Protein AF-A0A0K0D8J7-F1 (afdb_monomer_lite)

Structure (mmCIF, N/CA/C/O backbone):
data_AF-A0A0K0D8J7-F1
#
_entry.id   AF-A0A0K0D8J7-F1
#
loop_
_atom_site.group_PDB
_atom_site.id
_atom_site.type_symbol
_atom_site.label_atom_id
_atom_site.label_alt_id
_atom_site.label_comp_id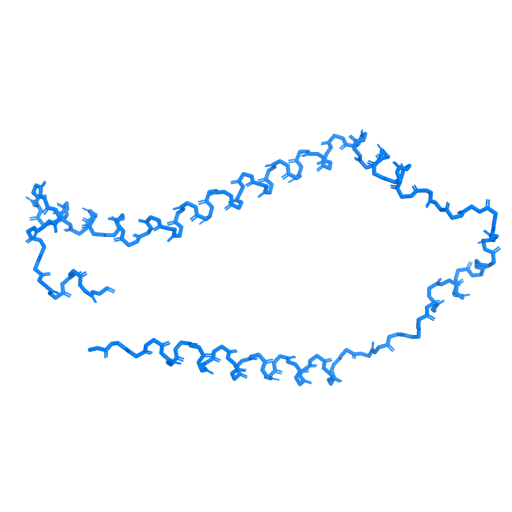
_atom_site.label_asym_id
_atom_site.label_entity_id
_atom_site.label_seq_id
_atom_site.pdbx_PDB_ins_code
_atom_site.Cartn_x
_atom_site.Cartn_y
_atom_site.Cartn_z
_atom_site.occupancy
_atom_site.B_iso_or_equiv
_atom_site.auth_seq_id
_atom_site.auth_comp_id
_atom_site.auth_asym_id
_atom_site.auth_atom_id
_atom_site.pdbx_PDB_model_num
ATOM 1 N N . MET A 1 1 ? 0.652 -4.678 -30.065 1.00 49.50 1 MET A N 1
ATOM 2 C CA . MET A 1 1 ? -0.266 -3.903 -29.201 1.00 49.50 1 MET A CA 1
ATOM 3 C C . MET A 1 1 ? -0.672 -4.808 -28.049 1.00 49.50 1 MET A C 1
ATOM 5 O O . MET A 1 1 ? -1.036 -5.948 -28.301 1.00 49.50 1 MET A O 1
ATOM 9 N N . GLY A 1 2 ? -0.403 -4.365 -26.820 1.00 67.62 2 GLY A N 1
ATOM 10 C CA . GLY A 1 2 ? -0.147 -5.232 -25.666 1.00 67.62 2 GLY A CA 1
ATOM 11 C C . GLY A 1 2 ? 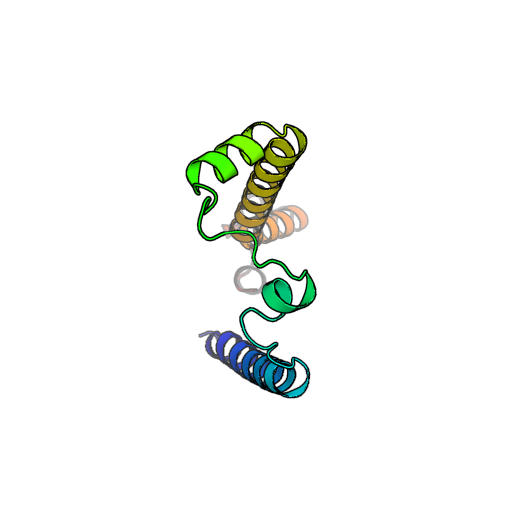-1.374 -5.871 -25.013 1.00 67.62 2 GLY A C 1
ATOM 12 O O . GLY A 1 2 ? -2.458 -5.296 -24.972 1.00 67.62 2 GLY A O 1
ATOM 13 N N . ALA A 1 3 ? -1.152 -7.052 -24.439 1.00 83.56 3 ALA A N 1
ATOM 14 C CA . ALA A 1 3 ? -2.108 -7.876 -23.701 1.00 83.56 3 ALA A CA 1
ATOM 15 C C . ALA A 1 3 ? -2.404 -7.356 -22.273 1.00 83.56 3 ALA A C 1
ATOM 17 O O . ALA A 1 3 ? -2.645 -8.148 -21.367 1.00 83.56 3 ALA A O 1
ATOM 18 N N . TRP A 1 4 ? -2.405 -6.036 -22.048 1.00 85.50 4 TRP A N 1
ATOM 19 C CA . TRP A 1 4 ? -2.587 -5.425 -20.717 1.00 85.50 4 TRP A CA 1
ATOM 20 C C . TRP A 1 4 ? -3.895 -5.856 -20.032 1.00 85.50 4 TRP A C 1
ATOM 22 O O . TRP A 1 4 ? -3.958 -6.004 -18.814 1.00 85.50 4 TRP A O 1
ATOM 32 N N . GLN A 1 5 ? -4.928 -6.128 -20.836 1.00 89.50 5 GLN A N 1
ATOM 33 C CA . GLN A 1 5 ? -6.231 -6.615 -20.385 1.00 89.50 5 GLN A CA 1
ATOM 34 C C . GLN A 1 5 ? -6.125 -7.933 -19.610 1.00 89.50 5 GLN A C 1
ATOM 36 O O . GLN A 1 5 ? -6.906 -8.169 -18.691 1.00 89.50 5 GLN A O 1
ATOM 41 N N . TRP A 1 6 ? -5.165 -8.792 -19.964 1.00 87.06 6 TRP A N 1
ATOM 42 C CA . TRP A 1 6 ? -4.953 -10.064 -19.278 1.00 87.06 6 TRP A CA 1
ATOM 43 C C . TRP A 1 6 ? -4.412 -9.877 -17.862 1.00 87.06 6 TRP A C 1
ATOM 45 O O . TRP A 1 6 ? -4.800 -10.644 -16.987 1.00 87.06 6 TRP A O 1
ATOM 55 N N . GLY A 1 7 ? -3.629 -8.823 -17.602 1.00 84.88 7 GLY A N 1
ATOM 56 C CA . GLY A 1 7 ? -3.212 -8.473 -16.240 1.00 84.88 7 GLY A CA 1
ATOM 57 C C . GLY A 1 7 ? -4.416 -8.193 -15.338 1.00 84.88 7 GLY A C 1
ATOM 58 O O . GLY A 1 7 ? -4.559 -8.806 -14.285 1.00 84.88 7 GLY A O 1
ATOM 59 N N . VAL A 1 8 ? -5.351 -7.359 -15.809 1.00 88.50 8 VAL A N 1
ATOM 60 C CA . VAL A 1 8 ? -6.579 -7.030 -15.063 1.00 88.50 8 VAL A CA 1
ATOM 61 C C . VAL A 1 8 ? -7.461 -8.267 -14.862 1.00 88.50 8 VAL A C 1
ATOM 63 O O . VAL A 1 8 ? -7.954 -8.507 -13.763 1.00 88.50 8 VAL A O 1
ATOM 66 N N . ARG A 1 9 ? -7.643 -9.086 -15.905 1.00 91.25 9 ARG A N 1
ATOM 67 C CA . ARG A 1 9 ? -8.496 -10.287 -15.842 1.00 91.25 9 ARG A CA 1
ATOM 68 C C . ARG A 1 9 ? -7.995 -11.312 -14.823 1.00 91.25 9 ARG A C 1
ATOM 70 O O . ARG A 1 9 ? -8.809 -11.881 -14.101 1.00 91.25 9 ARG A O 1
ATOM 77 N N . VAL A 1 10 ? -6.682 -11.529 -14.738 1.00 92.25 10 VAL A N 1
ATOM 78 C CA . VAL A 1 10 ? -6.087 -12.464 -13.768 1.00 92.25 10 VAL A CA 1
ATOM 79 C C . VAL A 1 10 ? -6.298 -11.974 -12.334 1.00 92.25 10 VAL A C 1
ATOM 81 O O . VAL A 1 10 ? -6.723 -12.759 -11.486 1.00 92.25 10 VAL A O 1
ATOM 84 N N . SER A 1 11 ? -6.088 -10.680 -12.068 1.00 92.62 11 SER A N 1
ATOM 85 C CA . SER A 1 11 ? -6.330 -10.101 -10.740 1.00 92.62 11 SER A CA 1
ATOM 86 C C . SER A 1 11 ? -7.788 -10.237 -10.299 1.00 92.62 11 SER A C 1
ATOM 88 O O . SER A 1 11 ? -8.045 -10.536 -9.137 1.00 92.62 11 SER A O 1
ATOM 90 N N . VAL A 1 12 ? -8.745 -10.078 -11.220 1.00 93.38 12 VAL A N 1
ATOM 91 C CA . VAL A 1 12 ? -10.176 -10.248 -10.916 1.00 93.38 12 VAL A CA 1
ATOM 92 C C . VAL A 1 12 ? -10.498 -11.691 -10.527 1.00 93.38 12 VAL A C 1
ATOM 94 O O . VAL A 1 12 ? -11.177 -11.909 -9.528 1.00 93.38 12 VAL A O 1
ATOM 97 N N . ILE A 1 13 ? -9.985 -12.682 -11.267 1.00 94.88 13 ILE A N 1
ATOM 98 C CA . ILE A 1 13 ? -10.208 -14.103 -10.947 1.00 94.88 13 ILE A CA 1
ATOM 99 C C . ILE A 1 13 ? -9.636 -14.436 -9.565 1.00 94.88 13 ILE A C 1
ATOM 101 O O . ILE A 1 13 ? -10.324 -15.042 -8.746 1.00 94.88 13 ILE A O 1
ATOM 105 N N . ALA A 1 14 ? -8.408 -13.994 -9.278 1.00 93.88 14 ALA A N 1
ATOM 106 C CA . ALA A 1 14 ? -7.799 -14.175 -7.963 1.00 93.88 14 ALA A CA 1
ATOM 107 C C . ALA A 1 14 ? -8.619 -13.491 -6.854 1.00 93.88 14 ALA A C 1
ATOM 109 O O . ALA A 1 14 ? -8.852 -14.090 -5.807 1.00 93.88 14 ALA A O 1
ATOM 110 N N . GLY A 1 15 ? -9.121 -12.277 -7.102 1.00 95.12 15 GLY A N 1
ATOM 111 C CA . GLY A 1 15 ? -9.982 -11.551 -6.169 1.00 95.12 15 GLY A CA 1
ATOM 112 C C . GLY A 1 15 ? -11.277 -12.296 -5.834 1.00 95.12 15 GLY A C 1
ATOM 113 O O . GLY A 1 15 ? -11.657 -12.349 -4.668 1.00 95.12 15 GLY A O 1
ATOM 114 N N . ILE A 1 16 ? -11.919 -12.934 -6.820 1.00 96.62 16 ILE A N 1
ATOM 115 C CA . ILE A 1 16 ? -13.115 -13.762 -6.590 1.00 96.62 16 ILE A CA 1
ATOM 116 C C . ILE A 1 16 ? -12.780 -14.960 -5.697 1.00 96.62 16 ILE A C 1
ATOM 118 O O . ILE A 1 16 ? -13.523 -15.243 -4.763 1.00 96.62 16 ILE A O 1
ATOM 122 N N . ILE A 1 17 ? -11.658 -15.644 -5.943 1.00 96.56 17 ILE A N 1
ATOM 123 C CA . ILE A 1 17 ? -11.228 -16.785 -5.118 1.00 96.56 17 ILE A CA 1
ATOM 124 C C . ILE A 1 17 ? -11.012 -16.345 -3.666 1.00 96.56 17 ILE A C 1
ATOM 126 O O . ILE A 1 17 ? -11.510 -16.997 -2.751 1.00 96.56 17 ILE A O 1
ATOM 130 N N . VAL A 1 18 ? -10.318 -15.222 -3.453 1.00 96.00 18 VAL A N 1
ATOM 131 C CA . VAL A 1 18 ? -10.091 -14.658 -2.113 1.00 96.00 18 VAL A CA 1
ATOM 132 C C . VAL A 1 18 ? -11.411 -14.280 -1.442 1.00 96.00 18 VAL A C 1
ATOM 134 O O . VAL A 1 18 ? -11.587 -14.569 -0.264 1.00 96.00 18 VAL A O 1
ATOM 137 N N . LEU A 1 19 ? -12.356 -13.690 -2.178 1.00 96.38 19 LEU A N 1
ATOM 138 C CA . LEU A 1 19 ? -13.671 -13.327 -1.648 1.00 96.38 19 LEU A CA 1
ATOM 139 C C . LEU A 1 19 ? -14.480 -14.559 -1.219 1.00 96.38 19 LEU A C 1
ATOM 141 O O . LEU A 1 19 ? -15.064 -14.557 -0.139 1.00 96.38 19 LEU A O 1
ATOM 145 N N . VAL A 1 20 ? -14.491 -15.615 -2.040 1.00 97.06 20 VAL A N 1
ATOM 146 C CA . VAL A 1 20 ? -15.152 -16.887 -1.706 1.00 97.06 20 VAL A CA 1
ATOM 147 C C . VAL A 1 20 ? -14.510 -17.512 -0.471 1.00 97.06 20 VAL A C 1
ATOM 149 O O . VAL A 1 20 ? -15.219 -17.964 0.423 1.00 97.06 20 VAL A O 1
ATOM 152 N N . LEU A 1 21 ? -13.178 -17.507 -0.396 1.00 96.31 21 LEU A N 1
ATOM 153 C CA . LEU A 1 21 ? -12.450 -18.044 0.748 1.00 96.31 21 LEU A CA 1
ATOM 154 C C . LEU A 1 21 ? -12.740 -17.254 2.027 1.00 96.31 21 LEU A C 1
ATOM 156 O O . LEU A 1 21 ? -12.967 -17.854 3.070 1.00 96.31 21 LEU A O 1
ATOM 160 N N . LEU A 1 22 ? -12.771 -15.924 1.940 1.00 95.38 22 LEU A N 1
ATOM 161 C CA . LEU A 1 22 ? -13.113 -15.050 3.056 1.00 95.38 22 LEU A CA 1
ATOM 162 C C . LEU A 1 22 ? -14.530 -15.340 3.556 1.00 95.38 22 LEU A C 1
ATOM 164 O O . LEU A 1 22 ? -14.709 -15.556 4.745 1.00 95.38 22 LEU A O 1
ATOM 168 N N . ALA A 1 23 ? -15.510 -15.440 2.655 1.00 94.25 23 ALA A N 1
ATOM 169 C CA . ALA A 1 23 ? -16.890 -15.751 3.024 1.00 94.25 23 ALA A CA 1
ATOM 170 C C . ALA A 1 23 ? -17.068 -17.161 3.619 1.00 94.25 23 ALA A C 1
ATOM 172 O O . ALA A 1 23 ? -17.999 -17.381 4.385 1.00 94.25 23 ALA A O 1
ATOM 173 N N . ALA A 1 24 ? -16.213 -18.120 3.248 1.00 94.62 24 ALA A N 1
ATOM 174 C CA . ALA A 1 24 ? -16.297 -19.499 3.726 1.00 94.62 24 ALA A CA 1
ATOM 175 C C . ALA A 1 24 ? -15.494 -19.764 5.011 1.00 94.62 24 ALA A C 1
ATOM 177 O O . ALA A 1 24 ? -15.854 -20.666 5.762 1.00 94.62 24 ALA A O 1
ATOM 178 N N . LEU A 1 25 ? -14.387 -19.043 5.235 1.00 95.94 25 LEU A N 1
ATOM 179 C CA . LEU A 1 25 ? -13.479 -19.270 6.368 1.00 95.94 25 LEU A CA 1
ATOM 180 C C . LEU A 1 25 ? -13.608 -18.238 7.489 1.00 95.94 25 LEU A C 1
ATOM 182 O O . LEU A 1 25 ? -13.193 -18.531 8.609 1.00 95.94 25 LEU A O 1
ATOM 186 N N . ILE A 1 26 ? -14.090 -17.028 7.196 1.00 93.88 26 ILE A N 1
ATOM 187 C CA . ILE A 1 26 ? -14.224 -15.963 8.192 1.00 93.88 26 ILE A CA 1
ATOM 188 C C . ILE A 1 26 ? -15.679 -15.909 8.640 1.00 93.88 26 ILE A C 1
ATOM 190 O O . ILE A 1 26 ? -16.553 -15.460 7.901 1.00 93.88 26 ILE A O 1
ATOM 194 N N . ASP A 1 27 ? -15.918 -16.340 9.876 1.00 88.38 27 ASP A N 1
ATOM 195 C CA . ASP A 1 27 ? -17.197 -16.142 10.546 1.00 88.38 27 ASP A CA 1
ATOM 196 C C . ASP A 1 27 ? -17.320 -14.688 11.008 1.00 88.38 27 ASP A C 1
ATOM 198 O O . ASP A 1 27 ? -16.465 -14.181 11.739 1.00 88.38 27 ASP A O 1
ATOM 202 N N . GLU A 1 28 ? -18.399 -14.017 10.601 1.00 85.25 28 GLU A N 1
ATOM 203 C CA . GLU A 1 28 ? -18.708 -12.661 11.059 1.00 85.25 28 GLU A CA 1
ATOM 204 C C . GLU A 1 28 ? -19.078 -12.710 12.554 1.00 85.25 28 GLU A C 1
ATOM 206 O O . GLU A 1 28 ? -20.113 -13.287 12.918 1.00 85.25 28 GLU A O 1
ATOM 211 N N . PRO A 1 29 ? -18.268 -12.125 13.457 1.00 83.50 29 PRO A N 1
ATOM 212 C CA . PRO A 1 29 ? -18.601 -12.115 14.870 1.00 83.50 29 PRO A CA 1
ATOM 213 C C . PRO A 1 29 ? -19.813 -11.211 15.109 1.00 83.50 29 PRO A C 1
ATOM 215 O O . PRO A 1 29 ? -19.990 -10.177 14.465 1.00 83.50 29 PRO A O 1
ATOM 218 N N . LYS A 1 30 ? -20.646 -11.555 16.097 1.00 82.81 30 LYS A N 1
ATOM 219 C CA . LYS A 1 30 ? -21.751 -10.684 16.520 1.00 82.81 30 LYS A CA 1
ATOM 220 C C . LYS 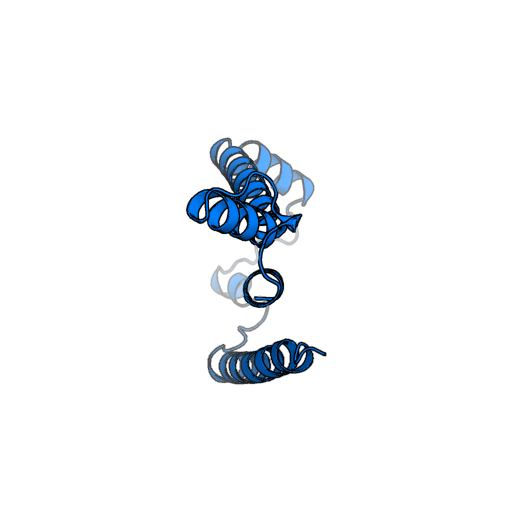A 1 30 ? -21.183 -9.303 16.873 1.00 82.81 30 LYS A C 1
ATOM 222 O O . LYS A 1 30 ? -20.326 -9.174 17.747 1.00 82.81 30 LYS A O 1
ATOM 227 N N . ARG A 1 31 ? -21.665 -8.260 16.193 1.00 77.75 31 ARG A N 1
ATOM 228 C CA . ARG A 1 31 ? -21.274 -6.871 16.466 1.00 77.75 31 ARG A CA 1
ATOM 229 C C . ARG A 1 31 ? -21.534 -6.552 17.943 1.00 77.75 31 ARG A C 1
ATOM 231 O O . ARG A 1 31 ? -22.651 -6.738 18.416 1.00 77.75 31 ARG A O 1
ATOM 238 N N . GLY A 1 32 ? -20.505 -6.105 18.660 1.00 77.94 32 GLY A N 1
ATOM 239 C CA . GLY A 1 32 ? -20.579 -5.850 20.106 1.00 77.94 32 GLY A CA 1
ATOM 240 C C . GLY A 1 32 ? -20.350 -7.080 20.997 1.00 77.94 32 GLY A C 1
ATOM 241 O O . GLY A 1 32 ? -20.394 -6.952 22.214 1.00 77.94 32 GLY A O 1
ATOM 242 N N . ALA A 1 33 ? -20.037 -8.262 20.445 1.00 72.31 33 ALA A N 1
ATOM 243 C CA . ALA A 1 33 ? -19.689 -9.436 21.258 1.00 72.31 33 ALA A CA 1
ATOM 244 C C . ALA A 1 33 ? -18.508 -9.162 22.203 1.00 72.31 33 ALA A C 1
ATOM 246 O O . ALA A 1 33 ? -18.488 -9.655 23.326 1.00 72.31 33 ALA A O 1
ATOM 247 N N . ALA A 1 34 ? -17.545 -8.336 21.781 1.00 69.25 34 ALA A N 1
ATOM 248 C CA . ALA A 1 34 ? -16.430 -7.922 22.629 1.00 69.25 34 ALA A CA 1
ATOM 249 C C . ALA A 1 34 ? -16.879 -7.085 23.844 1.00 69.25 34 ALA A C 1
ATOM 251 O O . ALA A 1 34 ? -16.306 -7.216 24.921 1.00 69.25 34 ALA A O 1
ATOM 252 N N . GLU A 1 35 ? -17.920 -6.263 23.694 1.00 71.38 35 GLU A N 1
ATOM 253 C CA . GLU A 1 35 ? -18.476 -5.437 24.775 1.00 71.38 35 GLU A CA 1
ATOM 254 C C . GLU A 1 35 ? -19.304 -6.297 25.751 1.00 71.38 35 GLU A C 1
ATOM 256 O O . GLU A 1 35 ? -19.265 -6.087 26.963 1.00 71.38 35 GLU A O 1
ATOM 261 N N . GLU A 1 36 ? -19.981 -7.329 25.230 1.00 66.31 36 GLU A N 1
ATOM 262 C CA . GLU A 1 36 ? -2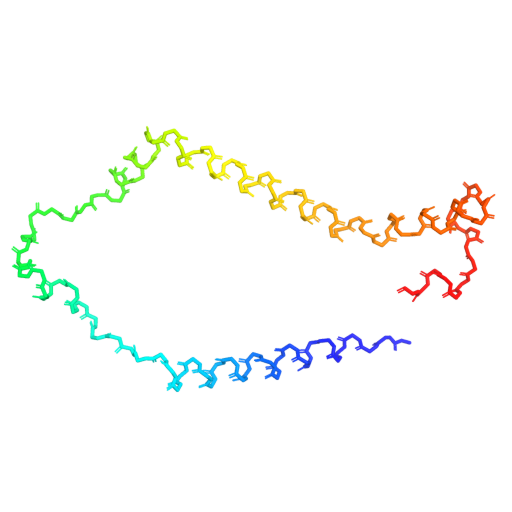0.762 -8.306 26.001 1.00 66.31 36 GLU A CA 1
ATOM 263 C C . GLU A 1 36 ? -19.866 -9.228 26.857 1.00 66.31 36 GLU A C 1
ATOM 265 O O . GLU A 1 36 ? -20.139 -9.433 28.039 1.00 66.31 36 GLU A O 1
ATOM 270 N N . ILE A 1 37 ? -18.761 -9.742 26.296 1.00 64.31 37 ILE A N 1
ATOM 271 C CA . ILE A 1 37 ? -17.843 -10.686 26.971 1.00 64.31 37 ILE A CA 1
ATOM 272 C C . ILE A 1 37 ? -17.067 -10.028 28.121 1.00 64.31 37 ILE A C 1
ATOM 274 O O . ILE A 1 37 ? -16.786 -10.676 29.127 1.00 64.31 37 ILE A O 1
ATOM 278 N N . VAL A 1 38 ? -16.728 -8.741 28.003 1.00 62.47 38 VAL A N 1
ATOM 279 C CA . VAL A 1 38 ? -15.966 -8.016 29.037 1.00 62.47 38 VAL A CA 1
ATOM 280 C C . VAL A 1 38 ? -16.861 -7.630 30.231 1.00 62.47 38 VAL A C 1
ATOM 282 O O . VAL A 1 38 ? -16.386 -7.052 31.206 1.00 62.47 38 VAL A O 1
ATOM 285 N N . GLY A 1 39 ? -18.163 -7.960 30.207 1.00 54.00 39 GLY A N 1
ATOM 286 C CA . GLY A 1 39 ? -19.115 -7.503 31.229 1.00 54.00 39 GLY A CA 1
ATOM 287 C C . GLY A 1 39 ? -19.211 -5.977 31.267 1.00 54.00 39 GLY A C 1
ATOM 288 O O . GLY A 1 39 ? -19.655 -5.382 32.251 1.00 54.00 39 GLY A O 1
ATOM 289 N N . ALA A 1 40 ? -18.766 -5.338 30.188 1.00 56.62 40 ALA A N 1
ATOM 290 C CA . ALA A 1 40 ? -18.632 -3.914 30.064 1.00 56.62 40 ALA A CA 1
ATOM 291 C C . ALA A 1 40 ? -19.978 -3.334 29.638 1.00 56.62 40 ALA A C 1
ATOM 293 O O . ALA A 1 40 ? -20.130 -2.736 28.580 1.00 56.62 40 ALA A O 1
ATOM 294 N N . HIS A 1 41 ? -20.898 -3.312 30.596 1.00 48.38 41 HIS A N 1
ATOM 295 C CA . HIS A 1 41 ? -21.599 -2.064 30.865 1.00 48.38 41 HIS A CA 1
ATOM 296 C C . HIS A 1 41 ? -20.577 -1.024 31.387 1.00 48.38 41 HIS A C 1
ATOM 298 O O . HIS A 1 41 ? -20.727 -0.463 32.470 1.00 48.38 41 HIS A O 1
ATOM 304 N N . LEU A 1 42 ? -19.484 -0.800 30.639 1.00 53.62 42 LEU A N 1
ATOM 305 C CA . LEU A 1 42 ? -18.633 0.373 30.756 1.00 53.62 42 LEU A CA 1
ATOM 306 C C . LEU A 1 42 ? -19.486 1.488 30.183 1.00 53.62 42 LEU A C 1
ATOM 308 O O . LEU A 1 42 ? -19.492 1.755 28.990 1.00 53.62 42 LEU A O 1
ATOM 312 N N . GLN A 1 43 ? -20.344 1.962 31.075 1.00 48.34 43 GLN A N 1
ATOM 313 C CA . GLN A 1 43 ? -20.944 3.268 31.146 1.00 48.34 43 GLN A CA 1
ATOM 314 C C . GLN A 1 43 ? -20.869 4.061 29.842 1.00 48.34 43 GLN A C 1
ATOM 316 O O . GLN A 1 43 ? -19.813 4.504 29.392 1.00 48.34 43 GLN A O 1
ATOM 321 N N . LEU A 1 44 ? -22.054 4.388 29.352 1.00 51.53 44 LEU A N 1
ATOM 322 C CA . LEU A 1 44 ? -22.341 5.501 28.454 1.00 51.53 44 LEU A CA 1
ATOM 323 C C . LEU A 1 44 ? -21.893 6.881 29.025 1.00 51.53 44 LEU A C 1
ATOM 325 O O . LEU A 1 44 ? -22.409 7.901 28.586 1.00 51.53 44 LEU A O 1
ATOM 329 N N . ASP A 1 45 ? -20.946 6.926 29.976 1.00 47.66 45 ASP A N 1
ATOM 330 C CA . ASP A 1 45 ? -20.377 8.121 30.621 1.00 47.66 45 ASP A CA 1
ATOM 331 C C . ASP A 1 45 ? -19.016 8.544 30.042 1.00 47.66 45 ASP A C 1
ATOM 333 O O . ASP A 1 45 ? -18.387 9.482 30.531 1.00 47.66 45 ASP A O 1
ATOM 337 N N . GLY A 1 46 ? -18.541 7.914 28.967 1.00 54.22 46 GLY A N 1
ATOM 338 C CA . GLY A 1 46 ? -17.293 8.353 28.356 1.00 54.22 46 GLY A CA 1
ATOM 339 C C . GLY A 1 46 ? -17.010 7.694 27.026 1.00 54.22 46 GLY A C 1
ATOM 340 O O . GLY A 1 46 ? -16.109 6.868 26.938 1.00 54.22 46 GLY A O 1
ATOM 341 N N . ALA A 1 47 ? -17.733 8.086 25.973 1.00 58.25 47 ALA A N 1
ATOM 342 C CA . ALA A 1 47 ? -17.206 7.915 24.623 1.00 58.25 47 ALA A CA 1
ATOM 343 C C . ALA A 1 47 ? -15.795 8.523 24.611 1.00 58.25 47 ALA A C 1
ATOM 345 O O . ALA A 1 47 ? -15.661 9.732 24.838 1.00 58.25 47 ALA A O 1
ATOM 346 N N . SER A 1 48 ? -14.752 7.699 24.436 1.00 66.44 48 SER A N 1
ATOM 347 C CA . SER A 1 48 ? -13.392 8.222 24.335 1.00 66.44 48 SER A CA 1
ATOM 348 C C . SER A 1 48 ? -13.405 9.256 23.217 1.00 66.44 48 SER A C 1
ATOM 350 O O . SER A 1 48 ? -13.902 9.021 22.111 1.00 66.44 48 SER A O 1
ATOM 352 N N . SER A 1 49 ? -12.993 10.480 23.538 1.00 83.69 49 SER A N 1
ATOM 353 C CA . SER A 1 49 ? -12.976 11.517 22.521 1.00 83.69 49 SER A CA 1
ATOM 354 C C . SER A 1 49 ? -11.902 11.132 21.515 1.00 83.69 49 SER A C 1
ATOM 356 O O . SER A 1 49 ? -10.740 10.991 21.883 1.00 83.69 49 SER A O 1
ATOM 358 N N . PHE A 1 50 ? -12.265 11.010 20.239 1.00 86.19 50 PHE A N 1
ATOM 359 C CA . PHE A 1 50 ? -11.334 10.676 19.153 1.00 86.19 50 PHE A CA 1
ATOM 3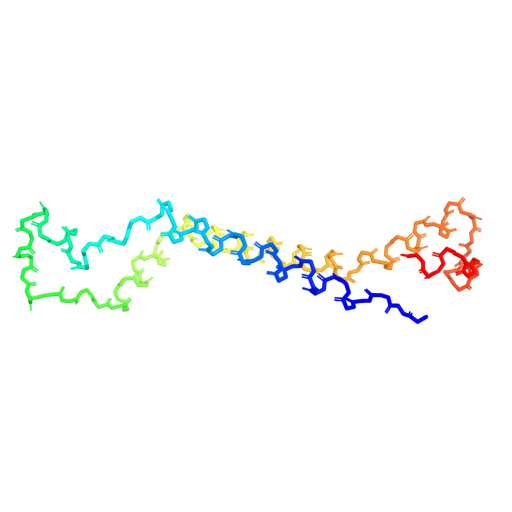60 C C . PHE A 1 50 ? -10.038 11.507 19.195 1.00 86.19 50 PHE A C 1
ATOM 362 O O . PHE A 1 50 ? -8.939 11.018 18.943 1.00 86.19 50 PHE A O 1
ATOM 369 N N . TRP A 1 51 ? -10.156 12.779 19.580 1.00 89.56 51 TRP A N 1
ATOM 370 C CA . TRP A 1 51 ? -9.020 13.682 19.740 1.00 89.56 51 TRP A CA 1
ATOM 371 C C . TRP A 1 51 ? -8.114 13.331 20.923 1.00 89.56 51 TRP A C 1
ATOM 373 O O . TRP A 1 51 ? -6.900 13.518 20.835 1.00 89.56 51 TRP A O 1
ATOM 383 N N . GLN A 1 52 ? -8.679 12.831 22.024 1.00 88.12 52 GLN A N 1
ATOM 384 C CA . GLN A 1 52 ? -7.902 12.328 23.158 1.00 88.12 52 GLN A CA 1
ATOM 385 C C . GLN A 1 52 ? -7.113 11.078 22.759 1.00 88.12 52 GLN A C 1
ATOM 387 O O . GLN A 1 52 ? -5.946 10.970 23.134 1.00 88.12 52 GLN A O 1
ATOM 392 N N . ASP A 1 53 ? -7.697 10.211 21.931 1.00 90.56 53 ASP A N 1
ATOM 393 C CA . ASP A 1 53 ? -7.040 8.998 21.436 1.00 90.56 53 ASP A CA 1
ATOM 394 C C . ASP A 1 53 ? -5.900 9.320 20.456 1.00 90.56 53 ASP A C 1
ATOM 396 O O . ASP A 1 53 ? -4.797 8.792 20.582 1.00 90.56 53 ASP A O 1
ATOM 400 N N . ILE A 1 54 ? -6.092 10.268 19.529 1.00 91.38 54 ILE A N 1
ATOM 401 C CA . ILE A 1 54 ? -4.990 10.743 18.670 1.00 91.38 54 ILE A CA 1
ATOM 402 C C . ILE A 1 54 ? -3.864 11.343 19.511 1.00 91.38 54 ILE A C 1
ATOM 404 O O . ILE A 1 54 ? -2.687 11.081 19.258 1.00 91.38 54 ILE A O 1
ATOM 408 N N . LYS A 1 55 ? -4.208 12.164 20.508 1.00 91.25 55 LYS A N 1
ATOM 409 C CA . LYS A 1 55 ? -3.210 12.813 21.358 1.00 91.25 55 LYS A CA 1
ATOM 410 C C . LYS A 1 55 ? -2.421 11.788 22.170 1.00 91.25 55 LYS A C 1
ATOM 412 O O . LYS A 1 55 ? -1.205 11.924 22.275 1.00 91.25 55 LYS A O 1
ATOM 417 N N . SER A 1 56 ? -3.087 10.774 22.719 1.00 90.56 56 SER A N 1
ATOM 418 C CA . SER A 1 56 ? -2.424 9.724 23.492 1.00 90.56 56 SER A CA 1
ATOM 419 C C . SER A 1 56 ? -1.465 8.911 22.618 1.00 90.56 56 SER A C 1
ATOM 421 O O . SER A 1 56 ? -0.321 8.702 23.018 1.00 90.56 56 SER A O 1
ATOM 423 N N . LEU A 1 57 ? -1.868 8.565 21.391 1.00 91.56 57 LEU A N 1
ATOM 424 C CA . LEU A 1 57 ? -1.017 7.900 20.398 1.00 91.56 57 LEU A CA 1
ATOM 425 C C . LEU A 1 57 ? 0.179 8.764 19.973 1.00 91.56 57 LEU A C 1
ATOM 427 O O . LEU A 1 57 ? 1.305 8.273 19.902 1.00 91.56 57 LEU A O 1
ATOM 431 N N . ALA A 1 58 ? -0.034 10.060 19.733 1.00 90.56 58 ALA A N 1
ATOM 432 C CA . ALA A 1 58 ? 1.022 10.985 19.319 1.00 90.56 58 ALA A CA 1
ATOM 433 C C . ALA A 1 58 ? 2.081 11.224 20.410 1.00 90.56 58 ALA A C 1
ATOM 435 O O . ALA A 1 58 ? 3.214 11.583 20.102 1.00 90.56 58 ALA A O 1
ATOM 436 N N . CYS A 1 59 ? 1.746 11.006 21.684 1.00 91.69 59 CYS A N 1
ATOM 437 C CA . CYS A 1 59 ? 2.714 11.074 22.777 1.00 91.69 59 CYS A CA 1
ATOM 438 C C . CYS A 1 59 ? 3.634 9.844 22.856 1.00 91.69 59 CYS A C 1
ATOM 440 O O . CYS A 1 59 ? 4.613 9.877 23.601 1.00 91.69 59 CYS A O 1
ATOM 442 N N . ILE A 1 60 ? 3.355 8.771 22.107 1.00 95.88 60 ILE A N 1
ATOM 443 C CA . ILE A 1 60 ? 4.164 7.550 22.111 1.00 95.88 60 ILE A CA 1
ATOM 444 C C . ILE A 1 60 ? 5.267 7.680 21.044 1.00 95.88 60 ILE A C 1
ATOM 446 O O . ILE A 1 60 ? 4.980 7.599 19.846 1.00 95.88 60 ILE A O 1
ATOM 450 N N . PRO A 1 61 ? 6.550 7.831 21.428 1.00 93.06 61 PRO A N 1
ATOM 451 C CA . PRO A 1 61 ? 7.626 8.089 20.470 1.00 93.06 61 PRO A CA 1
ATOM 452 C C . PRO A 1 61 ? 7.841 6.916 19.509 1.00 93.06 61 PRO A C 1
ATOM 454 O O . PRO A 1 61 ? 8.061 7.127 18.319 1.00 93.06 61 PRO A O 1
ATOM 457 N N . THR A 1 62 ? 7.715 5.676 19.992 1.00 95.69 62 THR A N 1
ATOM 458 C CA . THR A 1 62 ? 7.826 4.470 19.159 1.00 95.69 62 THR A CA 1
ATOM 459 C C . THR A 1 62 ? 6.777 4.454 18.050 1.00 95.69 62 THR A C 1
ATOM 461 O O . THR A 1 62 ? 7.092 4.111 16.916 1.00 95.69 62 THR A O 1
ATOM 464 N N . PHE A 1 63 ? 5.547 4.884 18.348 1.00 95.00 63 PHE A N 1
ATOM 465 C CA . PHE A 1 63 ? 4.463 4.938 17.369 1.00 95.00 63 PHE A CA 1
ATOM 466 C C . PHE A 1 63 ? 4.761 5.952 16.259 1.00 95.00 63 PHE A C 1
ATOM 468 O O . PHE A 1 63 ? 4.662 5.622 15.077 1.00 95.00 63 PHE A O 1
ATOM 475 N N . LEU A 1 64 ? 5.214 7.155 16.627 1.00 96.06 64 LEU A N 1
ATOM 476 C CA . LEU A 1 64 ? 5.612 8.172 15.653 1.00 96.06 64 LEU A CA 1
ATOM 477 C C . LEU A 1 64 ? 6.796 7.720 14.792 1.00 96.06 64 LEU A C 1
ATOM 479 O O . LEU A 1 64 ? 6.766 7.891 13.574 1.00 96.06 64 LEU A O 1
ATOM 483 N N . LEU A 1 65 ? 7.814 7.102 15.398 1.00 96.38 65 LEU A N 1
ATOM 484 C CA . LEU A 1 65 ? 8.956 6.563 14.658 1.00 96.38 65 LEU A CA 1
ATOM 485 C C . LEU A 1 65 ? 8.524 5.484 13.660 1.00 96.38 65 LEU A C 1
ATOM 487 O O . LEU A 1 65 ? 8.999 5.494 12.527 1.00 96.38 65 LEU A O 1
ATOM 491 N N . CYS A 1 66 ? 7.593 4.602 14.033 1.00 96.75 66 CYS A N 1
ATOM 492 C CA . CYS A 1 66 ? 7.041 3.601 13.123 1.00 96.75 66 CYS A CA 1
ATOM 493 C C . CYS A 1 66 ? 6.286 4.231 11.946 1.00 96.75 66 CYS A C 1
ATOM 495 O O . CYS A 1 66 ? 6.486 3.800 10.814 1.00 96.75 66 CYS A O 1
ATOM 497 N N . ILE A 1 67 ? 5.464 5.261 12.178 1.00 96.38 67 ILE A N 1
ATOM 498 C CA . ILE A 1 67 ? 4.756 5.963 11.095 1.00 96.38 67 ILE A CA 1
ATOM 499 C C . ILE A 1 67 ? 5.749 6.625 10.142 1.00 96.38 67 ILE A C 1
ATOM 501 O O . ILE A 1 67 ? 5.636 6.457 8.930 1.00 96.38 67 ILE A O 1
ATOM 505 N N . CYS A 1 68 ? 6.742 7.342 10.671 1.00 96.69 68 CYS A N 1
ATOM 506 C CA . CYS A 1 68 ? 7.771 7.983 9.856 1.00 96.69 68 CYS A CA 1
ATOM 507 C C . CYS A 1 68 ? 8.578 6.952 9.055 1.00 96.69 68 CYS A C 1
ATOM 509 O O . CYS A 1 68 ? 8.803 7.142 7.860 1.00 96.69 68 CYS A O 1
ATOM 511 N N . ALA A 1 69 ? 8.972 5.844 9.687 1.00 97.44 69 ALA A N 1
ATOM 512 C CA . ALA A 1 69 ? 9.683 4.756 9.026 1.00 97.44 69 ALA A CA 1
ATOM 513 C C . ALA A 1 69 ? 8.833 4.112 7.922 1.00 97.44 69 ALA A C 1
ATOM 515 O O . ALA A 1 69 ? 9.329 3.888 6.820 1.00 97.44 69 ALA A O 1
ATOM 516 N N . TYR A 1 70 ? 7.548 3.861 8.181 1.00 97.50 70 TYR A N 1
ATOM 517 C CA . TYR A 1 70 ? 6.633 3.307 7.188 1.00 97.50 70 TYR A CA 1
ATOM 518 C C . TYR A 1 70 ? 6.391 4.277 6.025 1.00 97.50 70 TYR A C 1
ATOM 520 O O . TYR A 1 70 ? 6.425 3.866 4.869 1.00 97.50 70 TYR A O 1
ATOM 528 N N . ALA A 1 71 ? 6.224 5.572 6.298 1.00 97.75 71 ALA A N 1
ATOM 529 C CA . ALA A 1 71 ? 6.092 6.590 5.260 1.00 97.75 71 ALA A CA 1
ATOM 530 C C . ALA A 1 71 ? 7.346 6.662 4.373 1.00 97.75 71 ALA A C 1
ATOM 532 O O . ALA A 1 71 ? 7.236 6.692 3.147 1.00 97.75 71 ALA A O 1
ATOM 533 N N . ALA A 1 72 ? 8.537 6.621 4.979 1.00 97.75 72 ALA A N 1
ATOM 534 C CA . ALA A 1 72 ? 9.797 6.551 4.247 1.00 97.75 72 ALA A CA 1
ATOM 535 C C . ALA A 1 72 ? 9.902 5.262 3.414 1.00 97.75 72 ALA A C 1
ATOM 537 O O . ALA A 1 72 ? 10.289 5.322 2.249 1.00 97.75 72 ALA A O 1
ATOM 538 N N . LEU A 1 73 ? 9.504 4.113 3.970 1.00 98.06 73 LEU A N 1
ATOM 539 C CA . LEU A 1 73 ? 9.476 2.834 3.260 1.00 98.06 73 LEU A CA 1
ATOM 540 C C . LEU A 1 73 ? 8.570 2.900 2.025 1.00 98.06 73 LEU A C 1
ATOM 542 O O . LEU A 1 73 ? 9.015 2.576 0.930 1.00 98.06 73 LEU A O 1
ATOM 546 N N . VAL A 1 74 ? 7.330 3.374 2.176 1.00 97.50 74 VAL A N 1
ATOM 547 C CA . VAL A 1 74 ? 6.378 3.519 1.063 1.00 97.50 74 VAL A CA 1
ATOM 548 C C . VAL A 1 74 ? 6.910 4.489 0.007 1.00 97.50 74 VAL A C 1
ATOM 550 O O . VAL A 1 74 ? 6.787 4.215 -1.186 1.00 97.50 74 VAL A O 1
ATOM 553 N N . PHE A 1 75 ? 7.551 5.588 0.415 1.00 97.06 75 PHE A N 1
ATOM 554 C CA . PHE A 1 75 ? 8.189 6.520 -0.515 1.00 97.06 75 PHE A CA 1
ATOM 555 C C . PHE A 1 75 ? 9.317 5.852 -1.317 1.00 97.06 75 PHE A C 1
ATOM 557 O O . PHE A 1 75 ? 9.354 5.956 -2.544 1.00 97.06 75 PHE A O 1
ATOM 564 N N . VAL A 1 76 ? 10.210 5.110 -0.656 1.00 97.25 76 VAL A N 1
ATOM 565 C CA . VAL A 1 76 ? 11.294 4.375 -1.326 1.00 97.25 76 VAL A CA 1
ATOM 566 C C . VAL A 1 76 ? 10.733 3.298 -2.258 1.00 97.25 76 VAL A C 1
ATOM 568 O O . VAL A 1 76 ? 11.117 3.239 -3.421 1.00 97.25 76 VAL A O 1
ATOM 571 N N . THR A 1 77 ? 9.777 2.485 -1.809 1.00 97.38 77 THR A N 1
ATOM 572 C CA . THR A 1 77 ? 9.156 1.449 -2.648 1.00 97.38 77 THR A CA 1
ATOM 573 C C . THR A 1 77 ? 8.425 2.048 -3.849 1.00 97.38 77 THR A C 1
ATOM 575 O O . THR A 1 77 ? 8.538 1.529 -4.961 1.00 97.38 77 THR A O 1
ATOM 578 N N . GLY A 1 78 ? 7.711 3.159 -3.654 1.00 95.62 78 GLY A N 1
ATOM 579 C CA . GLY A 1 78 ? 7.005 3.859 -4.723 1.00 95.62 78 GLY A CA 1
ATOM 580 C C . GLY A 1 78 ? 7.962 4.442 -5.760 1.00 95.62 78 GLY A C 1
ATOM 581 O O . GLY A 1 78 ? 7.780 4.223 -6.957 1.00 95.62 78 GLY A O 1
ATOM 582 N N . THR A 1 79 ? 9.016 5.132 -5.313 1.00 96.00 79 THR A N 1
ATOM 583 C CA . THR A 1 79 ? 10.037 5.681 -6.219 1.00 96.00 79 THR A CA 1
ATOM 584 C C . THR A 1 79 ? 10.759 4.579 -6.986 1.00 96.00 79 THR A C 1
ATOM 586 O O . THR A 1 79 ? 10.941 4.707 -8.194 1.00 96.00 79 THR A O 1
ATOM 589 N N . LEU A 1 80 ? 11.107 3.469 -6.333 1.00 94.50 80 LEU A N 1
ATOM 590 C CA . LEU A 1 80 ? 11.798 2.367 -6.993 1.00 94.50 80 LEU A CA 1
ATOM 591 C C . LEU A 1 80 ? 10.913 1.690 -8.043 1.00 94.50 80 LEU A C 1
ATOM 593 O O . LEU A 1 80 ? 11.358 1.509 -9.168 1.00 94.50 80 LEU A O 1
ATOM 597 N N . THR A 1 81 ? 9.647 1.416 -7.716 1.00 95.69 81 THR A N 1
ATOM 598 C CA . THR A 1 81 ? 8.669 0.857 -8.669 1.00 95.69 81 THR A CA 1
ATOM 599 C C . THR A 1 81 ? 8.461 1.781 -9.871 1.00 95.69 81 THR A C 1
ATOM 601 O O . THR A 1 81 ? 8.367 1.326 -11.007 1.00 95.69 81 THR A O 1
ATOM 604 N N . TRP A 1 82 ? 8.413 3.097 -9.646 1.00 94.69 82 TRP A N 1
ATOM 605 C CA . TRP A 1 82 ? 8.236 4.061 -10.732 1.00 94.69 82 TRP A CA 1
ATOM 606 C C . TRP A 1 82 ? 9.443 4.109 -11.678 1.00 94.69 82 TRP A C 1
ATOM 608 O O . TRP A 1 82 ? 9.284 4.176 -12.898 1.00 94.69 82 TRP A O 1
ATOM 618 N N . TRP A 1 83 ? 10.657 4.075 -11.123 1.00 93.31 83 TRP A N 1
ATOM 619 C CA . TRP A 1 83 ? 11.897 4.187 -11.894 1.00 93.31 83 TRP A CA 1
ATOM 620 C C . TRP A 1 83 ? 12.478 2.843 -12.351 1.00 93.31 83 TRP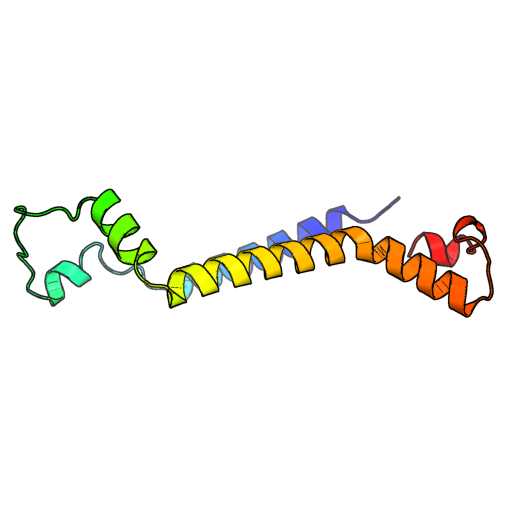 A C 1
ATOM 622 O O . TRP A 1 83 ? 13.415 2.844 -13.150 1.00 93.31 83 TRP A O 1
ATOM 632 N N . GLU A 1 84 ? 11.922 1.713 -11.916 1.00 93.25 84 GLU A N 1
ATOM 633 C CA . GLU A 1 84 ? 12.391 0.358 -12.231 1.00 93.25 84 GLU A CA 1
ATOM 634 C C . GLU A 1 84 ? 12.647 0.140 -13.738 1.00 93.25 84 GLU A C 1
ATOM 636 O O . GLU A 1 84 ? 13.773 -0.229 -14.089 1.00 93.25 84 GLU A O 1
ATOM 641 N N . PRO A 1 85 ? 11.715 0.442 -14.670 1.00 90.38 85 PRO A N 1
ATOM 642 C CA . PRO A 1 85 ? 11.957 0.203 -16.096 1.00 90.38 85 PRO A CA 1
ATOM 643 C C . PRO A 1 85 ? 13.116 1.035 -16.655 1.00 90.38 85 PRO A C 1
ATOM 645 O O . PRO A 1 85 ? 13.830 0.607 -17.561 1.00 90.38 85 PRO A O 1
ATOM 648 N N . THR A 1 86 ? 13.305 2.245 -16.128 1.00 90.56 86 THR A N 1
ATOM 649 C CA . THR A 1 86 ? 14.383 3.154 -16.533 1.00 90.56 86 THR A CA 1
ATOM 650 C C . THR A 1 86 ? 15.728 2.647 -16.023 1.00 90.56 86 THR A C 1
ATOM 652 O O . THR A 1 86 ? 16.690 2.603 -16.788 1.00 90.56 86 THR A O 1
ATOM 655 N N . ILE A 1 87 ? 15.783 2.191 -14.769 1.00 90.38 87 ILE A N 1
ATOM 656 C CA . ILE A 1 87 ? 16.983 1.598 -14.168 1.00 90.38 87 ILE A CA 1
ATOM 657 C C . ILE A 1 87 ? 17.412 0.354 -14.953 1.00 90.38 87 ILE A C 1
ATOM 659 O O . ILE A 1 87 ? 18.581 0.238 -15.319 1.00 90.38 87 ILE A O 1
ATOM 663 N N . ILE A 1 88 ? 16.471 -0.534 -15.292 1.00 91.06 88 ILE A N 1
ATOM 664 C CA . ILE A 1 88 ? 16.753 -1.738 -16.088 1.00 91.06 88 ILE A CA 1
ATOM 665 C C . ILE A 1 88 ? 17.317 -1.363 -17.465 1.00 91.06 88 ILE A C 1
ATOM 667 O O . ILE A 1 88 ? 18.323 -1.928 -17.892 1.00 91.06 88 ILE A O 1
ATOM 671 N N . LYS A 1 89 ? 16.733 -0.372 -18.152 1.00 89.69 89 LYS A N 1
ATOM 672 C CA . LYS A 1 89 ? 17.246 0.104 -19.450 1.00 89.69 89 LYS A CA 1
ATOM 673 C C . LYS A 1 89 ? 18.672 0.639 -19.345 1.00 89.69 89 LYS A C 1
ATOM 675 O O . LYS A 1 89 ? 19.505 0.291 -20.178 1.00 89.69 89 LYS A O 1
ATOM 680 N N . HIS A 1 90 ? 18.969 1.447 -18.329 1.00 90.56 90 HIS A N 1
ATOM 681 C CA . HIS A 1 90 ? 20.325 1.953 -18.109 1.00 90.56 90 HIS A CA 1
ATOM 682 C C . HIS A 1 90 ? 21.319 0.835 -17.776 1.00 90.56 90 HIS A C 1
ATOM 684 O O . HIS A 1 90 ? 22.421 0.845 -18.315 1.00 90.56 90 HIS A O 1
ATOM 690 N N . SER A 1 91 ? 20.922 -0.151 -16.966 1.00 89.69 91 SER A N 1
ATOM 691 C CA . SER A 1 91 ? 21.757 -1.320 -16.660 1.00 89.69 91 SER A CA 1
ATOM 692 C C . SER A 1 91 ? 22.107 -2.106 -17.924 1.00 89.69 91 SER A C 1
ATOM 694 O O . SER A 1 91 ? 23.270 -2.410 -18.157 1.00 89.69 91 SER A O 1
ATOM 696 N N . ILE A 1 92 ? 21.120 -2.383 -18.783 1.00 89.69 92 ILE A N 1
ATOM 697 C CA . ILE A 1 92 ? 21.351 -3.117 -20.035 1.00 89.69 92 ILE A CA 1
ATOM 698 C C . ILE A 1 92 ? 22.234 -2.304 -20.994 1.00 89.69 92 ILE A C 1
ATOM 700 O O . ILE A 1 92 ? 23.082 -2.871 -21.678 1.00 89.69 92 ILE A O 1
ATOM 704 N N . ALA A 1 93 ? 22.049 -0.982 -21.063 1.00 88.81 93 ALA A N 1
ATOM 705 C CA . ALA A 1 93 ? 22.883 -0.118 -21.902 1.00 88.81 93 ALA A CA 1
ATOM 706 C C . ALA A 1 93 ? 24.346 -0.122 -21.436 1.00 88.81 93 ALA A C 1
ATOM 708 O O . ALA A 1 93 ? 25.247 -0.223 -22.269 1.00 88.81 93 ALA A O 1
ATOM 709 N N . TRP A 1 94 ? 24.567 -0.084 -20.119 1.00 89.56 94 TRP A N 1
ATOM 710 C CA . TRP A 1 94 ? 25.892 -0.181 -19.513 1.00 89.56 94 TRP A CA 1
ATOM 711 C C . TRP A 1 94 ? 26.584 -1.509 -19.841 1.00 89.56 94 TRP A C 1
ATOM 713 O O . TRP A 1 94 ? 27.724 -1.499 -20.300 1.00 89.56 94 TRP A O 1
ATOM 723 N N . ASP A 1 95 ? 25.882 -2.638 -19.701 1.00 88.75 95 ASP A N 1
ATOM 724 C CA . ASP A 1 95 ? 26.423 -3.971 -20.018 1.00 88.75 95 ASP A CA 1
ATOM 725 C C . ASP A 1 95 ? 26.829 -4.114 -21.495 1.00 88.75 95 ASP A C 1
ATOM 727 O O . ASP A 1 95 ? 27.736 -4.873 -21.835 1.00 88.75 95 ASP A O 1
ATOM 731 N N . LEU A 1 96 ? 26.172 -3.366 -22.384 1.00 87.75 96 LEU A N 1
ATOM 732 C CA . LEU A 1 96 ? 26.465 -3.327 -23.817 1.00 87.75 96 LEU A CA 1
ATOM 733 C C . LEU A 1 96 ? 27.513 -2.263 -24.198 1.00 87.75 96 LEU A C 1
ATOM 735 O O . LEU A 1 96 ? 27.830 -2.129 -25.380 1.00 87.75 96 LEU A O 1
ATOM 739 N N . GLY A 1 97 ? 28.043 -1.499 -23.235 1.00 88.94 97 GLY A N 1
ATOM 740 C CA . GLY A 1 97 ? 28.999 -0.414 -23.480 1.00 88.94 97 GLY A CA 1
ATOM 741 C C . GLY A 1 97 ? 28.408 0.775 -24.248 1.00 88.94 97 GLY A C 1
ATOM 742 O O . GLY A 1 97 ? 29.136 1.501 -24.924 1.00 88.94 97 GLY A O 1
ATOM 743 N N . LEU A 1 98 ? 27.086 0.961 -24.192 1.00 88.31 98 LEU A N 1
ATOM 744 C CA . LEU A 1 98 ? 26.383 2.032 -24.892 1.00 88.31 98 LEU A CA 1
ATOM 745 C C . LEU A 1 98 ? 26.356 3.306 -24.040 1.00 88.31 98 LEU A C 1
ATOM 747 O O . LEU A 1 98 ? 25.960 3.283 -22.878 1.00 88.31 98 LEU A O 1
ATOM 751 N N . ASN A 1 99 ? 26.696 4.441 -24.653 1.00 85.00 99 ASN A N 1
ATOM 752 C CA . ASN A 1 99 ? 26.654 5.752 -23.990 1.00 85.00 99 ASN A CA 1
ATOM 753 C C . ASN A 1 99 ? 25.233 6.320 -23.833 1.00 85.00 99 ASN A C 1
ATOM 755 O O . ASN A 1 99 ? 25.041 7.275 -23.084 1.00 85.00 99 ASN A O 1
ATOM 759 N N . ASP A 1 100 ? 24.244 5.766 -24.541 1.00 83.88 100 ASP A N 1
ATOM 760 C CA . ASP A 1 100 ? 22.857 6.228 -24.483 1.00 83.88 100 ASP A CA 1
ATOM 761 C C . ASP A 1 100 ? 21.874 5.049 -24.567 1.00 83.88 100 ASP A C 1
ATOM 763 O O . ASP A 1 100 ? 22.026 4.126 -25.369 1.00 83.88 100 ASP A O 1
ATOM 767 N N . THR A 1 101 ? 20.815 5.114 -23.763 1.00 83.44 101 THR A N 1
ATOM 768 C CA . THR A 1 101 ? 19.688 4.168 -23.772 1.00 83.44 101 THR A CA 1
ATOM 769 C C . THR A 1 101 ? 18.889 4.196 -25.072 1.00 83.44 101 THR A C 1
ATOM 771 O O . THR A 1 101 ? 18.163 3.247 -25.373 1.00 83.44 101 THR A O 1
ATOM 774 N N . GLN A 1 102 ? 19.017 5.257 -25.875 1.00 81.31 102 GLN A N 1
ATOM 775 C CA . GLN A 1 102 ? 18.386 5.327 -27.194 1.00 81.31 102 GLN A CA 1
ATOM 776 C C . GLN A 1 102 ? 18.988 4.345 -28.203 1.00 81.31 102 GLN A C 1
ATOM 778 O O . GLN A 1 102 ? 18.295 3.942 -29.135 1.00 81.31 102 GLN A O 1
ATOM 783 N N . LEU A 1 103 ? 20.242 3.937 -27.991 1.00 80.00 103 LEU A N 1
ATOM 784 C CA . LEU A 1 103 ? 20.967 2.998 -28.847 1.00 80.00 103 LEU A CA 1
ATOM 785 C C . LEU A 1 103 ? 20.624 1.532 -28.540 1.00 80.00 103 LEU A C 1
ATOM 787 O O . LEU A 1 103 ? 21.119 0.630 -29.214 1.00 80.00 103 LEU A O 1
ATOM 791 N N . LEU A 1 104 ? 19.779 1.283 -27.532 1.00 82.31 104 LEU A N 1
ATOM 792 C CA . LEU A 1 104 ? 19.315 -0.059 -27.209 1.00 82.31 104 LEU A CA 1
ATOM 793 C C . LEU A 1 104 ? 18.497 -0.636 -28.371 1.00 82.31 104 LEU A C 1
ATOM 795 O O . LEU A 1 104 ? 17.575 0.025 -28.864 1.00 82.31 104 LEU A O 1
ATOM 799 N N . PRO A 1 105 ? 18.773 -1.884 -28.782 1.00 79.81 105 PRO A N 1
ATOM 800 C CA . PRO A 1 105 ? 18.023 -2.506 -29.855 1.00 79.81 105 PRO A CA 1
ATOM 801 C C . PRO A 1 105 ? 16.551 -2.707 -29.440 1.00 79.81 105 PRO A C 1
ATOM 803 O O . PRO A 1 105 ? 16.208 -2.894 -28.266 1.00 79.81 105 PRO A O 1
ATOM 806 N N . ASN A 1 106 ? 15.646 -2.581 -30.418 1.00 75.06 106 ASN A N 1
ATOM 807 C CA . ASN A 1 106 ? 14.196 -2.473 -30.186 1.00 75.06 106 ASN A CA 1
ATOM 808 C C . ASN A 1 106 ? 13.583 -3.702 -29.486 1.00 75.06 106 ASN A C 1
ATOM 810 O O . ASN A 1 106 ? 12.517 -3.593 -28.877 1.00 75.06 106 ASN A O 1
ATOM 814 N N . ASP A 1 107 ? 14.248 -4.855 -29.552 1.00 75.19 107 ASP A N 1
ATOM 815 C CA . ASP A 1 107 ? 13.891 -6.092 -28.853 1.00 75.19 107 ASP A CA 1
ATOM 816 C C . ASP A 1 107 ? 14.106 -5.998 -27.332 1.00 75.19 107 ASP A C 1
ATOM 818 O O . ASP A 1 107 ? 13.361 -6.611 -26.569 1.00 75.19 107 ASP A O 1
ATOM 822 N N . LYS A 1 108 ? 15.090 -5.207 -26.883 1.00 69.75 108 LYS A N 1
ATOM 823 C CA . LYS A 1 108 ? 15.393 -4.962 -25.462 1.00 69.75 108 LYS A CA 1
ATOM 824 C C . LYS A 1 108 ? 14.639 -3.764 -24.891 1.00 69.75 108 LYS A C 1
ATOM 826 O O . LYS A 1 108 ? 14.421 -3.702 -23.689 1.00 69.75 108 LYS A O 1
ATOM 831 N N . LYS A 1 109 ? 14.232 -2.818 -25.741 1.00 65.44 109 LYS A N 1
ATOM 832 C CA . LYS A 1 109 ? 13.547 -1.574 -25.345 1.00 65.44 109 LYS A CA 1
ATOM 833 C C . LYS A 1 109 ? 12.078 -1.766 -24.945 1.00 65.44 109 LYS A C 1
ATOM 835 O O . LYS A 1 109 ? 11.551 -0.960 -24.177 1.00 65.44 109 LYS A O 1
ATOM 840 N N . ASN A 1 110 ? 11.437 -2.797 -25.499 1.00 64.06 110 ASN A N 1
ATOM 841 C CA . ASN A 1 110 ? 10.005 -3.090 -25.356 1.00 64.06 110 ASN A CA 1
ATOM 842 C C . ASN A 1 110 ? 9.712 -4.339 -24.503 1.00 64.06 110 ASN A C 1
ATOM 844 O O . ASN A 1 110 ? 8.577 -4.821 -24.511 1.00 64.06 110 ASN A O 1
ATOM 848 N N . LYS A 1 111 ? 10.733 -4.886 -23.837 1.00 56.31 111 LYS A N 1
ATOM 849 C CA . LYS A 1 111 ? 10.562 -5.865 -22.761 1.00 56.31 111 LYS A CA 1
ATOM 850 C C . LYS A 1 111 ? 10.336 -5.136 -21.448 1.00 56.31 111 LYS A C 1
ATOM 852 O O . LYS A 1 111 ? 9.526 -5.665 -20.664 1.00 56.31 111 LYS A O 1
#

Sequence (111 aa):
MGAWQWGVRVSVIAGIIVLVLLAALIDEPKRGAAEEIVGAHLQLDGASSFWQDIKSLACIPTFLLCICAYAALVFVTGTLTWWEPTIIKHSIAWDLGLNDTQLLPNDKKNK

InterPro domains:
  IPR036259 MFS transporter superfamily [SSF103473] (4-94)
  IPR044770 Protein spinster-like [PTHR23505] (3-90)

Radius of gyration: 25.67 Å; chains: 1; bounding box: 51×33×61 Å

Foldseek 3Di:
DDPVVVVVVVVVVVVVVVVVCCVVPPDDDDVCVVCVVVVPPVDPPDPDDPVNVVVVQVPDVVSVVVVVVVVVVCVVVVVCVVCVLVVQLVVVCVVVVHPDSVPDPPVSNVD

pLDDT: mean 84.74, std 13.82, range [47.66, 98.06]

Secondary structure (DSSP, 8-state):
---HHHHHHHHHHHHHHHHHHHHHH---PPTTHHHHHTT----TT----HHHHHHHHHT-HHHHHHHHHHHHHHHHHHHHHHHHHHHHHHHHHHHTT-S-GGGS-HHHHT-

Organism: Angiostrongylus cantonensis (NCBI:txid6313)